Protein AF-A0A6I9MVJ3-F1 (afdb_monomer)

Radius of gyration: 31.52 Å; Cα contacts (8 Å, |Δi|>4): 97; chains: 1; bounding box: 85×42×104 Å

Solvent-accessible surface area (backbon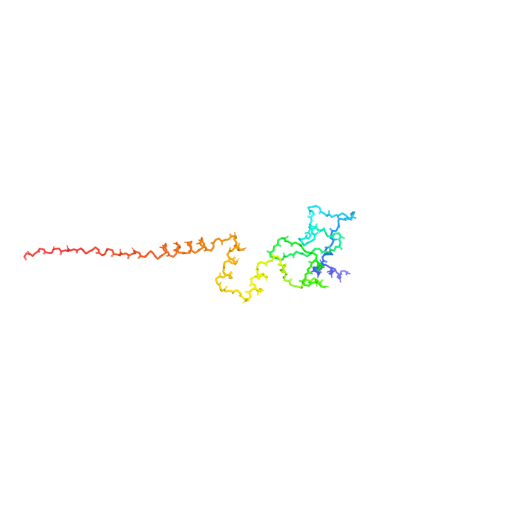e atoms only — not comparable to full-atom values): 9496 Å² total; per-residue (Å²): 135,88,89,85,78,87,82,88,81,84,75,89,67,82,71,75,66,73,68,61,73,48,44,100,84,73,41,78,52,83,82,76,60,46,19,71,79,76,68,44,50,50,87,85,46,48,59,47,67,29,75,83,49,96,54,27,32,37,44,78,70,39,90,78,54,52,92,63,81,73,92,63,92,45,77,56,82,95,35,68,68,59,57,61,70,72,46,78,88,52,54,71,66,57,50,50,52,51,49,57,68,72,49,69,88,57,59,64,66,59,53,51,51,51,51,51,50,52,49,42,68,76,54,51,95,74,80,74,77,79,79,79,80,79,82,79,83,82,84,88,131

Foldseek 3Di:
DDDDDDDPPDDPPVPPPPQQPDDPVNHADPPFAAAPQPRHGPSVAGWDQAPVDRHTHGQVSDVVRDPDDDPDHDHHCPDVVVVLVVPPVDDPVVSVVSCQVRVPVDRPVVVVVVVVVVCCVVVVVDPPPPPPPDDDDDDDD

Nearest PDB structures (foldseek):
  8c60-assembly1_C  TM=5.536E-01  e=1.698E-14  Homo sapiens
  8bpc-assembly1_C  TM=5.634E-01  e=4.113E-14  Homo sapiens
  6fhq-assembly1_A  TM=7.289E-01  e=1.271E-03  Homo sapiens
  6fi1-assembly2_B  TM=7.946E-01  e=3.296E-03  Homo sapiens
  2miq-assembly1_A  TM=5.011E-01  e=1.110E-03  Drosophila melanogaster

Organism: NCBI:txid8208

Structure (mmCIF, N/CA/C/O backbone):
data_AF-A0A6I9MVJ3-F1
#
_entry.id   AF-A0A6I9MVJ3-F1
#
loop_
_atom_site.group_PDB
_atom_site.id
_atom_site.type_symbol
_atom_site.label_atom_id
_atom_site.label_alt_id
_atom_site.label_comp_id
_atom_site.label_asym_id
_atom_site.label_entity_id
_atom_site.label_seq_id
_atom_site.pdbx_PDB_ins_code
_atom_site.Cartn_x
_atom_site.Cartn_y
_atom_site.Cartn_z
_atom_site.occupancy
_atom_site.B_iso_or_equiv
_atom_site.auth_seq_id
_atom_site.auth_comp_id
_atom_site.auth_asym_id
_atom_site.auth_atom_id
_atom_site.pdbx_PDB_model_num
ATOM 1 N N . SER A 1 1 ? 55.903 -24.554 12.774 1.00 42.25 1 SER A N 1
ATOM 2 C CA . SER A 1 1 ? 55.345 -23.182 12.806 1.00 42.25 1 SER A CA 1
ATOM 3 C C . SER A 1 1 ? 54.237 -23.073 11.761 1.00 42.25 1 SER A C 1
ATOM 5 O O . SER A 1 1 ? 54.552 -22.903 10.603 1.00 42.25 1 SER A O 1
ATOM 7 N N . SER A 1 2 ? 52.958 -23.409 11.965 1.00 47.19 2 SER A N 1
ATOM 8 C CA . SER A 1 2 ? 51.954 -22.989 12.958 1.00 47.19 2 SER A CA 1
ATOM 9 C C . SER A 1 2 ? 51.803 -21.466 13.084 1.00 47.19 2 SER A C 1
ATOM 11 O O . SER A 1 2 ? 52.752 -20.804 13.488 1.00 47.19 2 SER A O 1
ATOM 13 N N . LYS A 1 3 ? 50.574 -20.981 12.817 1.00 49.97 3 LYS A N 1
ATOM 14 C CA . LYS A 1 3 ? 50.013 -19.617 12.987 1.00 49.97 3 LYS A CA 1
ATOM 15 C C . LYS A 1 3 ? 49.992 -18.679 11.764 1.00 49.97 3 LYS A C 1
ATOM 17 O O . LYS A 1 3 ? 50.723 -17.703 11.709 1.00 49.97 3 LYS A O 1
ATOM 22 N N . ARG A 1 4 ? 48.995 -18.879 10.893 1.00 50.72 4 ARG A N 1
ATOM 23 C CA . ARG A 1 4 ? 47.992 -17.848 10.522 1.00 50.72 4 ARG A CA 1
ATOM 24 C C . ARG A 1 4 ? 46.737 -18.541 9.976 1.00 50.72 4 ARG A C 1
ATOM 26 O O . ARG A 1 4 ? 46.416 -18.549 8.799 1.00 50.72 4 ARG A O 1
ATOM 33 N N . ARG A 1 5 ? 46.078 -19.221 10.915 1.00 45.16 5 ARG A N 1
ATOM 34 C CA . ARG A 1 5 ? 44.717 -19.747 10.822 1.00 45.16 5 ARG A CA 1
ATOM 35 C C . ARG A 1 5 ? 43.744 -18.586 10.558 1.00 45.16 5 ARG A C 1
ATOM 37 O O . ARG A 1 5 ? 43.798 -17.602 11.286 1.00 45.16 5 ARG A O 1
ATOM 44 N N . ARG A 1 6 ? 42.794 -18.816 9.643 1.00 49.91 6 ARG A N 1
ATOM 45 C CA . ARG A 1 6 ? 41.349 -18.622 9.874 1.00 49.91 6 ARG A CA 1
ATOM 46 C C . ARG A 1 6 ? 40.906 -17.208 10.278 1.00 49.91 6 ARG A C 1
ATOM 48 O O . ARG A 1 6 ? 40.826 -16.953 11.475 1.00 49.91 6 ARG A O 1
ATOM 55 N N . LYS A 1 7 ? 40.495 -16.364 9.317 1.00 38.41 7 LYS A N 1
ATOM 56 C CA . LYS A 1 7 ? 39.412 -15.382 9.545 1.00 38.41 7 LYS A CA 1
ATOM 57 C C . LYS A 1 7 ? 38.916 -14.677 8.266 1.00 38.41 7 LYS A C 1
ATOM 59 O O . LYS A 1 7 ? 39.232 -13.518 8.064 1.00 38.41 7 LYS A O 1
ATOM 64 N N . GLU A 1 8 ? 38.091 -15.331 7.454 1.00 39.97 8 GLU A N 1
ATOM 65 C CA . GLU A 1 8 ? 37.097 -14.611 6.622 1.00 39.97 8 GLU A CA 1
ATOM 66 C C . GLU A 1 8 ? 35.723 -15.314 6.627 1.00 39.97 8 GLU A C 1
ATOM 68 O O . GLU A 1 8 ? 34.909 -15.175 5.727 1.00 39.97 8 GLU A O 1
ATOM 73 N N . GLU A 1 9 ? 35.417 -16.020 7.720 1.00 44.62 9 GLU A N 1
ATOM 74 C CA . GLU A 1 9 ? 34.044 -16.140 8.213 1.00 44.62 9 GLU A CA 1
ATOM 75 C C . GLU A 1 9 ? 33.895 -15.052 9.281 1.00 44.62 9 GLU A C 1
ATOM 77 O O . GLU A 1 9 ? 34.562 -15.169 10.307 1.00 44.62 9 GLU A O 1
ATOM 82 N N . LEU A 1 10 ? 33.139 -13.977 9.012 1.00 47.09 10 LEU A N 1
ATOM 83 C CA . LEU A 1 10 ? 32.563 -12.990 9.961 1.00 47.09 10 LEU A CA 1
ATOM 84 C C . LEU A 1 10 ? 32.412 -11.607 9.298 1.00 47.09 10 LEU A C 1
ATOM 86 O O . LEU A 1 10 ? 33.002 -10.623 9.732 1.00 47.09 10 LEU A O 1
ATOM 90 N N . LEU A 1 11 ? 31.566 -11.501 8.277 1.00 49.56 11 LEU A N 1
ATOM 91 C CA . LEU A 1 11 ? 30.710 -10.322 8.166 1.00 49.56 11 LEU A CA 1
ATOM 92 C C . LEU A 1 11 ? 29.465 -10.717 7.382 1.00 49.56 11 LEU A C 1
ATOM 94 O O . LEU A 1 11 ? 29.426 -10.638 6.156 1.00 49.56 11 LEU A O 1
ATOM 98 N N . GLY A 1 12 ? 28.451 -11.175 8.117 1.00 48.69 12 GLY A N 1
ATOM 99 C CA . GLY A 1 12 ? 27.085 -11.259 7.624 1.00 48.69 12 GLY A CA 1
ATOM 100 C C . GLY A 1 12 ? 26.612 -9.862 7.247 1.00 48.69 12 GLY A C 1
ATOM 101 O O . GLY A 1 12 ? 25.937 -9.189 8.018 1.00 48.69 12 GLY A O 1
ATOM 102 N N . LYS A 1 13 ? 26.992 -9.404 6.055 1.00 42.00 13 LYS A N 1
ATOM 103 C CA . LYS A 1 13 ? 26.247 -8.368 5.359 1.00 42.00 13 LYS A CA 1
ATOM 104 C C . LYS A 1 13 ? 24.887 -9.004 5.079 1.00 42.00 13 LYS A C 1
ATOM 106 O O . LYS A 1 13 ? 24.874 -10.105 4.522 1.00 42.00 13 LYS A O 1
ATOM 111 N N . PRO A 1 14 ? 23.753 -8.392 5.459 1.00 39.28 14 PRO A N 1
ATOM 112 C CA . PRO A 1 14 ? 22.473 -8.858 4.969 1.00 39.28 14 PRO A CA 1
ATOM 113 C C . PRO A 1 14 ? 22.517 -8.595 3.468 1.00 39.28 14 PRO A C 1
ATOM 115 O O . PRO A 1 14 ? 22.293 -7.476 3.011 1.00 39.28 14 PRO A O 1
ATOM 118 N N . PHE A 1 15 ? 22.924 -9.607 2.705 1.00 46.31 15 PHE A N 1
ATOM 119 C CA . PHE A 1 15 ? 22.792 -9.603 1.266 1.00 46.31 15 PHE A CA 1
ATOM 120 C C . PHE A 1 15 ? 21.292 -9.447 1.060 1.00 46.31 15 PHE A C 1
ATOM 122 O O . PHE A 1 15 ? 20.523 -10.361 1.370 1.00 46.31 15 PHE A O 1
ATOM 129 N N . ARG A 1 16 ? 20.861 -8.234 0.694 1.00 56.12 16 ARG A N 1
ATOM 130 C CA . ARG A 1 16 ? 19.505 -7.974 0.223 1.00 56.12 16 ARG A CA 1
ATOM 131 C C . ARG A 1 16 ? 19.348 -8.942 -0.940 1.00 56.12 16 ARG A C 1
ATOM 133 O O . ARG A 1 16 ? 19.900 -8.698 -2.010 1.00 56.12 16 ARG A O 1
ATOM 140 N N . ARG A 1 17 ? 18.735 -10.100 -0.674 1.00 45.00 17 ARG A N 1
ATOM 141 C CA . ARG A 1 17 ? 18.467 -11.114 -1.691 1.00 45.00 17 ARG A CA 1
ATOM 142 C C . ARG A 1 17 ? 17.828 -10.370 -2.863 1.00 45.00 17 ARG A C 1
ATOM 144 O O . ARG A 1 17 ? 16.939 -9.555 -2.590 1.00 45.00 17 ARG A O 1
ATOM 151 N N . PRO A 1 18 ? 18.298 -10.550 -4.109 1.00 53.59 18 PRO A N 1
ATOM 152 C CA . PRO A 1 18 ? 17.653 -9.930 -5.257 1.00 53.59 18 PRO A CA 1
ATOM 153 C C . PRO A 1 18 ? 16.161 -10.259 -5.172 1.00 53.59 18 PRO A C 1
ATOM 155 O O . PRO A 1 18 ? 15.799 -11.430 -5.118 1.00 53.59 18 PRO A O 1
ATOM 158 N N . GLN A 1 19 ? 15.300 -9.246 -5.041 1.00 51.19 19 GLN A N 1
ATOM 159 C CA . GLN A 1 19 ? 13.876 -9.410 -4.693 1.00 51.19 19 GLN A CA 1
ATOM 160 C C . GLN A 1 19 ? 13.017 -9.954 -5.855 1.00 51.19 19 GLN A C 1
ATOM 162 O O . GLN A 1 19 ? 11.811 -9.717 -5.932 1.00 51.19 19 GLN A O 1
ATOM 167 N N . HIS A 1 20 ? 13.629 -10.753 -6.724 1.00 61.91 20 HIS A N 1
ATOM 168 C CA . HIS A 1 20 ? 13.017 -11.492 -7.818 1.00 61.91 20 HIS A CA 1
ATOM 169 C C . HIS A 1 20 ? 13.475 -12.947 -7.738 1.00 61.91 20 HIS A C 1
ATOM 171 O O . HIS A 1 20 ? 14.201 -13.430 -8.602 1.00 61.91 20 HIS A O 1
ATOM 177 N N . GLU A 1 21 ? 13.090 -13.654 -6.676 1.00 60.75 21 GLU A N 1
ATOM 178 C CA . GLU A 1 21 ? 13.269 -15.108 -6.620 1.00 60.75 21 GLU A CA 1
ATOM 179 C C . GLU A 1 21 ? 12.236 -15.744 -7.566 1.00 60.75 21 GLU A C 1
ATOM 181 O O . GLU A 1 21 ? 11.149 -16.152 -7.161 1.00 60.75 21 GLU A O 1
ATOM 186 N N . LEU A 1 22 ? 12.540 -15.737 -8.866 1.00 69.56 22 LEU A N 1
ATOM 187 C CA . LEU A 1 22 ? 12.066 -16.799 -9.741 1.00 69.56 22 LEU A CA 1
ATOM 188 C C . LEU A 1 22 ? 12.846 -18.061 -9.356 1.00 69.56 22 LEU A C 1
ATOM 190 O O . LEU A 1 22 ? 14.033 -17.979 -9.031 1.00 69.56 22 LEU A O 1
ATOM 194 N N . ASP A 1 23 ? 12.191 -19.218 -9.382 1.00 70.06 23 ASP A N 1
ATOM 195 C CA . ASP A 1 23 ? 12.873 -20.499 -9.200 1.00 70.06 23 ASP A CA 1
ATOM 196 C C . ASP A 1 23 ? 14.004 -20.642 -10.239 1.00 70.06 23 ASP A C 1
ATOM 198 O O . ASP A 1 23 ? 13.957 -19.980 -11.280 1.00 70.06 23 ASP A O 1
ATOM 202 N N . PRO A 1 24 ? 14.990 -21.540 -10.047 1.00 72.19 24 PRO A N 1
ATOM 203 C CA . PRO A 1 24 ? 16.067 -21.769 -11.022 1.00 72.19 24 PRO A CA 1
ATOM 204 C C . PRO A 1 24 ? 15.583 -22.044 -12.459 1.00 72.19 24 PRO A C 1
ATOM 206 O O . PRO A 1 24 ? 16.323 -21.851 -13.417 1.00 72.19 24 PRO A O 1
ATOM 209 N N . ASN A 1 25 ? 14.320 -22.451 -12.606 1.00 77.75 25 ASN A N 1
ATOM 210 C CA . ASN A 1 25 ? 13.641 -22.702 -13.875 1.00 77.75 25 ASN A CA 1
ATOM 211 C C . ASN A 1 25 ? 12.934 -21.458 -14.465 1.00 77.75 25 ASN A C 1
ATOM 213 O O . ASN A 1 25 ? 12.179 -21.587 -15.426 1.00 77.75 25 ASN A O 1
ATOM 217 N N . GLY A 1 26 ? 13.092 -20.268 -13.876 1.00 76.75 26 GLY A N 1
ATOM 218 C CA . GLY A 1 26 ? 12.409 -19.035 -14.294 1.00 76.75 26 GLY A CA 1
ATOM 219 C C . GLY A 1 26 ? 10.910 -18.997 -13.963 1.00 76.75 26 GLY A C 1
ATOM 220 O O . GLY A 1 26 ? 10.167 -18.173 -14.502 1.00 76.75 26 GLY A O 1
ATOM 221 N N . LEU A 1 27 ? 10.440 -19.898 -13.098 1.00 79.00 27 LEU A N 1
ATOM 222 C CA . LEU A 1 27 ? 9.038 -19.986 -12.6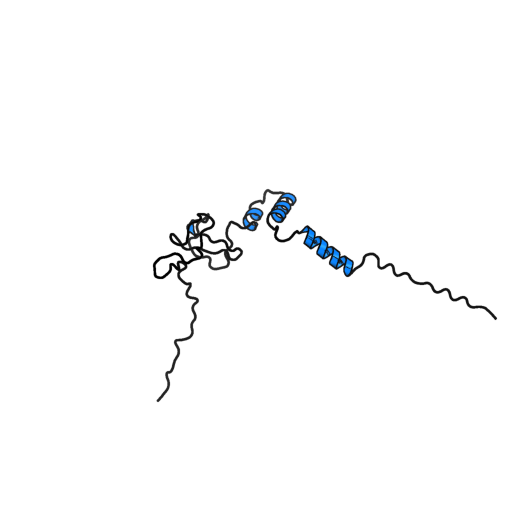91 1.00 79.00 27 LEU A CA 1
ATOM 223 C C . LEU A 1 27 ? 8.772 -19.143 -11.442 1.00 79.00 27 LEU A C 1
ATOM 225 O O . LEU A 1 27 ? 9.674 -18.856 -10.662 1.00 79.00 27 LEU A O 1
ATOM 229 N N . VAL A 1 28 ? 7.521 -18.708 -11.273 1.00 79.75 28 VAL A N 1
ATOM 230 C CA . VAL A 1 28 ? 7.116 -17.976 -10.066 1.00 79.75 28 VAL A CA 1
ATOM 231 C C . VAL A 1 28 ? 6.816 -19.003 -8.977 1.00 79.75 28 VAL A C 1
ATOM 233 O O . VAL A 1 28 ? 5.976 -19.873 -9.230 1.00 79.75 28 VAL A O 1
ATOM 236 N N . PRO A 1 29 ? 7.433 -18.892 -7.788 1.00 77.62 29 PRO A N 1
ATOM 237 C CA . PRO A 1 29 ? 7.231 -19.856 -6.719 1.00 77.62 29 PRO A CA 1
ATOM 238 C C . PRO A 1 29 ? 5.773 -19.870 -6.251 1.00 77.62 29 PRO A C 1
ATOM 240 O O . PRO A 1 29 ? 5.107 -18.831 -6.168 1.00 77.62 29 PRO A O 1
ATOM 243 N N . LEU A 1 30 ? 5.277 -21.069 -5.939 1.00 76.12 30 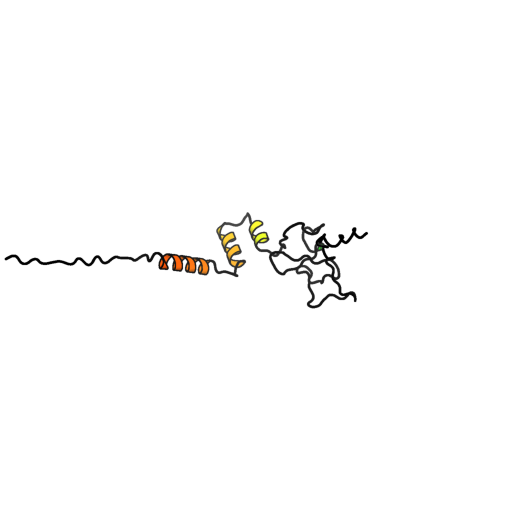LEU A N 1
ATOM 244 C CA . LEU A 1 30 ? 3.959 -21.279 -5.347 1.00 76.12 30 LEU A CA 1
ATOM 245 C C . LEU A 1 30 ? 4.057 -21.214 -3.810 1.00 76.12 30 LEU A C 1
ATOM 247 O O . LEU A 1 30 ? 4.983 -21.794 -3.246 1.00 76.12 30 LEU A O 1
ATOM 251 N N . PRO A 1 31 ? 3.105 -20.572 -3.106 1.00 82.62 31 PRO A N 1
ATOM 252 C CA . PRO A 1 31 ? 1.948 -19.844 -3.628 1.00 82.62 31 PRO A CA 1
ATOM 253 C C . PRO A 1 31 ? 2.337 -18.515 -4.297 1.00 82.62 31 PRO A C 1
ATOM 255 O O . PRO A 1 31 ? 3.160 -17.758 -3.779 1.00 82.62 31 PRO A O 1
ATOM 258 N N . VAL A 1 32 ? 1.705 -18.221 -5.441 1.00 85.88 32 VAL A N 1
ATOM 259 C CA . VAL A 1 32 ? 2.013 -17.031 -6.249 1.00 85.88 32 VAL A CA 1
ATOM 260 C C . VAL A 1 32 ? 1.726 -15.760 -5.455 1.00 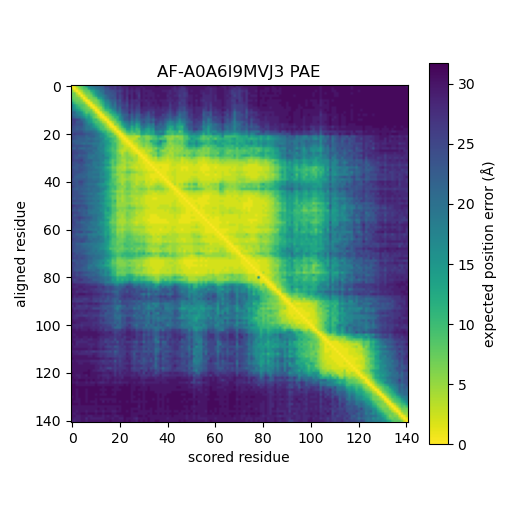85.88 32 VAL A C 1
ATOM 262 O O . VAL A 1 32 ? 0.595 -15.511 -5.041 1.00 85.88 32 VAL A O 1
ATOM 265 N N . LYS A 1 33 ? 2.745 -14.912 -5.305 1.00 87.81 33 LYS A N 1
ATOM 266 C CA . LYS A 1 33 ? 2.594 -13.549 -4.784 1.00 87.81 33 LYS A CA 1
ATOM 267 C C . LYS A 1 33 ? 2.249 -12.596 -5.924 1.00 87.81 33 LYS A C 1
ATOM 269 O O . LYS A 1 33 ? 2.901 -12.615 -6.971 1.00 87.81 33 LYS A O 1
ATOM 274 N N . VAL A 1 34 ? 1.241 -11.754 -5.711 1.00 91.44 34 VAL A N 1
ATOM 275 C CA . VAL A 1 34 ? 0.740 -10.799 -6.708 1.00 91.44 34 VAL A CA 1
ATOM 276 C C . VAL A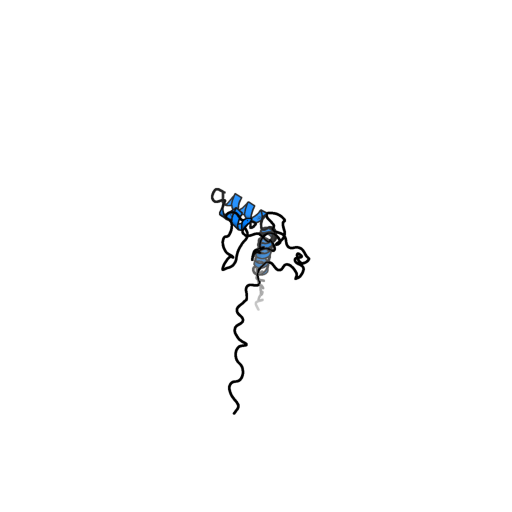 1 34 ? 0.704 -9.383 -6.152 1.00 91.44 34 VAL A C 1
ATOM 278 O O . VAL A 1 34 ? 0.514 -9.177 -4.956 1.00 91.44 34 VAL A O 1
ATOM 281 N N . CYS A 1 35 ? 0.883 -8.407 -7.037 1.00 93.06 35 CYS A N 1
ATOM 282 C CA . CYS A 1 35 ? 0.673 -7.000 -6.746 1.00 93.06 35 CYS A CA 1
ATOM 283 C C . CYS A 1 35 ? -0.811 -6.733 -6.476 1.00 93.06 35 CYS A C 1
ATOM 285 O O . CYS A 1 35 ? -1.663 -7.148 -7.256 1.00 93.06 35 CYS A O 1
ATOM 287 N N . PHE A 1 36 ? -1.116 -5.986 -5.421 1.00 94.12 36 PHE A N 1
ATOM 288 C CA . PHE A 1 36 ? -2.475 -5.570 -5.088 1.00 94.12 36 PHE A CA 1
ATOM 289 C C . PHE A 1 36 ? -3.064 -4.588 -6.113 1.00 94.12 36 PHE A C 1
ATOM 291 O O . PHE A 1 36 ? -4.253 -4.641 -6.387 1.00 94.12 36 PHE A O 1
ATOM 298 N N . SER A 1 37 ? -2.234 -3.721 -6.701 1.00 92.75 37 SER A N 1
ATOM 299 C CA . SER A 1 37 ? -2.679 -2.677 -7.637 1.00 92.75 37 SER A CA 1
ATOM 300 C C . SER A 1 37 ? -2.986 -3.218 -9.041 1.00 92.75 37 SER A C 1
ATOM 302 O O . SER A 1 37 ? -3.997 -2.859 -9.633 1.00 92.75 37 SER A O 1
ATOM 304 N N . CYS A 1 38 ? -2.145 -4.112 -9.580 1.00 92.88 38 CYS A N 1
ATOM 305 C CA . CYS A 1 38 ? -2.305 -4.615 -10.953 1.00 92.88 38 CYS A CA 1
ATOM 306 C C . CYS A 1 38 ? -2.596 -6.119 -11.066 1.00 92.88 38 CYS A C 1
ATOM 308 O O . CYS A 1 38 ? -2.657 -6.637 -12.180 1.00 92.88 38 CYS A O 1
ATOM 310 N N . ASN A 1 39 ? -2.706 -6.841 -9.945 1.00 92.25 39 ASN A N 1
ATOM 311 C CA . ASN A 1 39 ? -2.928 -8.294 -9.875 1.00 92.25 39 ASN A CA 1
ATOM 312 C C . ASN A 1 39 ? -1.891 -9.159 -10.623 1.00 92.25 39 ASN A C 1
ATOM 314 O O . ASN A 1 39 ? -2.104 -10.356 -10.818 1.00 92.25 39 ASN A O 1
ATOM 318 N N . ARG A 1 40 ? -0.743 -8.591 -11.016 1.00 89.38 40 ARG A N 1
ATOM 319 C CA . ARG A 1 40 ? 0.353 -9.313 -11.685 1.00 89.38 40 ARG A CA 1
ATOM 320 C C . ARG A 1 40 ? 1.409 -9.781 -10.688 1.00 89.38 40 ARG A C 1
ATOM 322 O O . ARG A 1 40 ? 1.614 -9.168 -9.644 1.00 89.38 40 ARG A O 1
ATOM 329 N N . SER A 1 41 ? 2.090 -10.876 -11.017 1.00 88.38 41 SER A N 1
ATOM 330 C CA . SER A 1 41 ? 3.171 -11.444 -10.203 1.00 88.38 41 SER A CA 1
ATOM 331 C C . SER A 1 41 ? 4.487 -10.659 -10.329 1.00 88.38 41 SER A C 1
ATOM 333 O O . SER A 1 41 ? 4.581 -9.662 -11.047 1.00 88.38 41 SER A O 1
ATOM 335 N N . CYS A 1 42 ? 5.538 -11.127 -9.654 1.00 82.94 42 CYS A N 1
ATOM 336 C CA . CYS A 1 42 ? 6.887 -10.550 -9.709 1.00 82.94 42 CYS A CA 1
ATOM 337 C C . CYS A 1 42 ? 7.629 -10.739 -11.051 1.00 82.94 42 CYS A C 1
ATOM 339 O O . CYS A 1 42 ? 8.781 -10.330 -11.162 1.00 82.94 42 CYS A O 1
ATOM 341 N N . ARG A 1 43 ? 7.000 -11.339 -12.078 1.00 79.88 43 ARG A N 1
ATOM 342 C CA . ARG A 1 43 ? 7.638 -11.570 -13.393 1.00 79.88 43 ARG A CA 1
ATOM 343 C C . ARG A 1 43 ? 8.077 -10.286 -14.094 1.00 79.88 43 ARG A C 1
ATOM 345 O O . ARG A 1 43 ? 9.058 -10.305 -14.821 1.00 79.88 43 ARG A O 1
ATOM 352 N N . ILE A 1 44 ? 7.315 -9.210 -13.917 1.00 77.31 44 ILE A N 1
ATOM 353 C CA . ILE A 1 44 ? 7.533 -7.931 -14.606 1.00 77.31 44 ILE A CA 1
ATOM 354 C C . ILE A 1 44 ? 8.435 -6.988 -13.801 1.00 77.31 44 ILE A C 1
ATOM 356 O O . ILE A 1 44 ? 9.216 -6.248 -14.384 1.00 77.31 44 ILE A O 1
ATOM 360 N N . ALA A 1 45 ? 8.324 -7.007 -12.472 1.00 83.44 45 ALA A N 1
ATOM 361 C CA . ALA A 1 45 ? 8.982 -6.064 -11.573 1.00 83.44 45 ALA A CA 1
ATOM 362 C C . ALA A 1 45 ? 8.996 -6.629 -10.139 1.00 83.44 45 ALA A C 1
ATOM 364 O O . ALA A 1 45 ? 8.179 -7.507 -9.826 1.00 83.44 45 ALA A O 1
ATOM 365 N N . PRO A 1 46 ? 9.890 -6.148 -9.251 1.00 85.38 46 PRO A N 1
ATOM 366 C CA . PRO A 1 46 ? 9.968 -6.665 -7.891 1.00 85.38 46 PRO A CA 1
ATOM 367 C C . PRO A 1 46 ? 8.733 -6.244 -7.107 1.00 85.38 46 PRO A C 1
ATOM 369 O O . PRO A 1 46 ? 8.214 -5.137 -7.273 1.00 85.38 46 PRO A O 1
ATOM 372 N N . LEU A 1 47 ? 8.278 -7.132 -6.228 1.00 89.25 47 LEU A N 1
ATOM 373 C CA . LEU A 1 47 ? 7.210 -6.828 -5.289 1.00 89.25 47 LEU A CA 1
ATOM 374 C C . LEU A 1 47 ? 7.815 -6.337 -3.973 1.00 89.25 47 LEU A C 1
ATOM 376 O O . LEU A 1 47 ? 8.634 -7.026 -3.366 1.00 89.25 47 LEU A O 1
ATOM 380 N N . ILE A 1 48 ? 7.361 -5.181 -3.506 1.00 91.12 48 ILE A N 1
ATOM 381 C CA . ILE A 1 48 ? 7.609 -4.686 -2.156 1.00 91.12 48 ILE A CA 1
ATOM 382 C C . ILE A 1 48 ? 6.423 -5.048 -1.263 1.00 91.12 48 ILE A C 1
ATOM 384 O O . ILE A 1 48 ? 5.266 -4.909 -1.660 1.00 91.12 48 ILE A O 1
ATOM 388 N N . GLN A 1 49 ? 6.702 -5.549 -0.064 1.00 91.56 49 GLN A N 1
ATOM 389 C CA . GLN A 1 49 ? 5.681 -5.887 0.926 1.00 91.56 49 GLN A CA 1
ATOM 390 C C . GLN A 1 49 ? 5.509 -4.719 1.902 1.00 91.56 49 GLN A C 1
ATOM 392 O O . GLN A 1 49 ? 6.497 -4.115 2.314 1.00 91.56 49 GLN A O 1
ATOM 397 N N . CYS A 1 50 ? 4.268 -4.417 2.282 1.00 92.44 50 CYS A N 1
ATOM 398 C CA . CYS A 1 50 ? 3.989 -3.473 3.362 1.00 92.44 50 CYS A CA 1
ATOM 399 C C . CYS A 1 50 ? 4.456 -4.041 4.713 1.00 92.44 50 CYS A C 1
ATOM 401 O O . CYS A 1 50 ? 4.228 -5.212 5.015 1.00 92.44 50 CYS A O 1
ATOM 403 N N . ASP A 1 51 ? 5.049 -3.211 5.570 1.00 91.62 51 ASP A N 1
ATOM 404 C CA . ASP A 1 51 ? 5.449 -3.637 6.920 1.00 91.62 51 ASP A CA 1
ATOM 405 C C . ASP A 1 51 ? 4.263 -3.771 7.892 1.00 91.62 51 ASP A C 1
ATOM 407 O O . ASP A 1 51 ? 4.401 -4.325 8.983 1.00 91.62 51 ASP A O 1
ATOM 411 N N . TYR A 1 52 ? 3.092 -3.260 7.506 1.00 88.00 52 TYR A N 1
ATOM 412 C CA . TYR A 1 52 ? 1.904 -3.145 8.358 1.00 88.00 52 TYR A CA 1
ATOM 413 C C . TYR A 1 52 ? 0.726 -4.004 7.880 1.00 88.00 52 TYR A C 1
ATOM 415 O O . TYR A 1 52 ? -0.262 -4.156 8.600 1.00 88.00 52 TYR A O 1
ATOM 423 N N . CYS A 1 53 ? 0.810 -4.588 6.683 1.00 89.50 53 CYS A N 1
ATOM 424 C CA . CYS A 1 53 ? -0.207 -5.484 6.141 1.00 89.50 53 CYS A CA 1
ATOM 425 C C . CYS A 1 53 ? 0.420 -6.500 5.165 1.00 89.50 53 CYS A C 1
ATOM 427 O O . CYS A 1 53 ? 1.528 -6.288 4.681 1.00 89.50 53 CYS A O 1
ATOM 429 N N . PRO A 1 54 ? -0.254 -7.618 4.844 1.00 89.38 54 PRO A N 1
ATOM 430 C CA . PRO A 1 54 ? 0.308 -8.650 3.966 1.00 89.38 54 PRO A CA 1
ATOM 431 C C . PRO A 1 54 ? 0.287 -8.279 2.470 1.00 89.38 54 PRO A C 1
ATOM 433 O O . PRO A 1 54 ? 0.589 -9.124 1.629 1.00 89.38 54 PRO A O 1
ATOM 436 N N . LEU A 1 55 ? -0.105 -7.050 2.116 1.00 92.19 55 LEU A N 1
ATOM 437 C CA . LEU A 1 55 ? -0.225 -6.621 0.726 1.00 92.19 55 LEU A CA 1
ATOM 438 C C . LEU A 1 55 ? 1.145 -6.365 0.091 1.00 92.19 55 LEU A C 1
ATOM 440 O O . LEU A 1 55 ? 2.084 -5.891 0.738 1.00 92.19 55 LEU A O 1
ATOM 444 N N . LEU A 1 56 ? 1.224 -6.652 -1.207 1.00 92.62 56 LEU A N 1
ATOM 445 C CA . LEU A 1 56 ? 2.415 -6.481 -2.030 1.00 92.62 56 LEU A CA 1
ATOM 446 C C . LEU A 1 56 ? 2.138 -5.499 -3.167 1.00 92.62 56 LEU A C 1
ATOM 448 O O . LEU A 1 56 ? 1.053 -5.502 -3.744 1.00 92.62 56 LEU A O 1
ATOM 452 N N . PHE A 1 57 ? 3.124 -4.686 -3.527 1.00 93.88 57 PHE A N 1
ATOM 453 C CA . PHE A 1 57 ? 3.020 -3.686 -4.588 1.00 93.88 57 PHE A CA 1
ATOM 454 C C . PHE A 1 57 ? 4.247 -3.740 -5.494 1.00 93.88 57 PHE A C 1
ATOM 456 O O . PHE A 1 57 ? 5.337 -4.052 -5.030 1.00 93.88 57 PHE A O 1
ATOM 463 N N . HIS A 1 58 ? 4.098 -3.426 -6.780 1.00 93.19 58 HIS A N 1
ATOM 464 C CA . HIS A 1 58 ? 5.259 -3.050 -7.590 1.00 93.19 58 HIS A CA 1
ATOM 465 C C . HIS A 1 58 ? 5.626 -1.602 -7.281 1.00 93.19 58 HIS A C 1
ATOM 467 O O . HIS A 1 58 ? 4.734 -0.796 -7.020 1.00 93.19 58 HIS A O 1
ATOM 473 N N . MET A 1 59 ? 6.912 -1.265 -7.360 1.00 91.69 59 MET A N 1
ATOM 474 C CA . MET A 1 59 ? 7.385 0.114 -7.173 1.00 91.69 59 MET A CA 1
ATOM 475 C C . MET A 1 59 ? 6.767 1.079 -8.197 1.00 91.69 59 MET A C 1
ATOM 477 O O . MET A 1 59 ? 6.405 2.195 -7.833 1.00 91.69 59 MET A O 1
ATOM 481 N N . ASP A 1 60 ? 6.558 0.605 -9.428 1.00 92.00 60 ASP A N 1
ATOM 482 C CA . ASP A 1 60 ? 5.958 1.370 -10.531 1.00 92.00 60 ASP A CA 1
ATOM 483 C C . ASP A 1 60 ? 4.425 1.436 -10.481 1.00 92.00 60 ASP A C 1
ATOM 485 O O . ASP A 1 60 ? 3.812 2.230 -11.184 1.00 92.00 60 ASP A O 1
ATOM 489 N N . CYS A 1 61 ? 3.775 0.588 -9.677 1.00 91.75 61 CYS A N 1
ATOM 490 C CA . CYS A 1 61 ? 2.316 0.605 -9.513 1.00 91.75 61 CYS A CA 1
ATOM 491 C C . CYS A 1 61 ? 1.849 1.547 -8.392 1.00 91.75 61 CYS A C 1
ATOM 493 O O . CYS A 1 61 ? 0.667 1.530 -8.038 1.00 91.75 61 CYS A O 1
ATOM 495 N N . LEU A 1 62 ? 2.773 2.303 -7.800 1.00 91.38 62 LEU A N 1
ATOM 496 C CA . LEU A 1 62 ? 2.501 3.320 -6.794 1.00 91.38 62 LEU A CA 1
ATOM 497 C C . LEU A 1 62 ? 2.384 4.694 -7.452 1.00 91.38 62 LEU A C 1
ATOM 499 O O . LEU A 1 62 ? 2.971 4.935 -8.504 1.00 91.38 62 LEU A O 1
ATOM 503 N N . ASP A 1 63 ? 1.657 5.593 -6.796 1.00 86.44 63 ASP A N 1
ATOM 504 C CA . ASP A 1 63 ? 1.519 6.987 -7.208 1.00 86.44 63 ASP A CA 1
ATOM 505 C C . ASP A 1 63 ? 1.932 7.915 -6.047 1.00 86.44 63 ASP A C 1
ATOM 507 O O . ASP A 1 63 ? 1.233 7.952 -5.027 1.00 86.44 63 ASP A O 1
ATOM 511 N N . PRO A 1 64 ? 3.077 8.622 -6.134 1.00 87.94 64 PRO A N 1
ATOM 512 C CA . PRO A 1 64 ? 4.089 8.544 -7.194 1.00 87.94 64 PRO A CA 1
ATOM 513 C C . PRO A 1 64 ? 4.889 7.220 -7.158 1.00 87.94 64 PRO A C 1
ATOM 515 O O . PRO A 1 64 ? 5.006 6.600 -6.093 1.00 87.94 64 PRO A O 1
ATOM 518 N N . PRO A 1 65 ? 5.484 6.788 -8.288 1.00 90.25 65 PRO A N 1
ATOM 519 C CA . PRO A 1 65 ? 6.279 5.565 -8.338 1.00 90.25 65 PRO A CA 1
ATOM 520 C C . PRO A 1 65 ? 7.553 5.700 -7.497 1.00 90.25 65 PRO A C 1
ATOM 522 O O . PRO A 1 65 ? 8.192 6.756 -7.451 1.00 90.25 65 PRO A O 1
ATOM 525 N N . LEU A 1 66 ? 7.945 4.616 -6.829 1.00 89.12 66 LEU A N 1
ATOM 526 C CA . LEU A 1 66 ? 9.174 4.597 -6.036 1.00 89.12 66 LEU A CA 1
ATOM 527 C C . LEU A 1 66 ? 10.386 4.372 -6.940 1.00 89.12 66 LEU A C 1
ATOM 529 O O . LEU A 1 66 ? 10.447 3.395 -7.674 1.00 89.12 66 LEU A O 1
ATOM 533 N N . THR A 1 67 ? 11.393 5.234 -6.829 1.00 86.75 67 THR A N 1
ATOM 534 C CA . THR A 1 67 ? 12.652 5.114 -7.589 1.00 86.75 67 THR A CA 1
ATOM 535 C C . THR A 1 67 ? 13.704 4.258 -6.884 1.00 86.75 67 THR A C 1
ATOM 537 O O . THR A 1 67 ? 14.650 3.790 -7.512 1.00 86.75 67 THR A O 1
ATOM 540 N N . ALA A 1 68 ? 13.549 4.034 -5.578 1.00 86.62 68 ALA A N 1
ATOM 541 C CA . ALA A 1 68 ? 14.443 3.216 -4.769 1.00 86.62 68 ALA A CA 1
ATOM 542 C C . ALA A 1 68 ? 13.654 2.430 -3.719 1.00 86.62 68 ALA A C 1
ATOM 544 O O . ALA A 1 68 ? 12.574 2.845 -3.289 1.00 86.62 68 ALA A O 1
ATOM 545 N N . LEU A 1 69 ? 14.210 1.295 -3.288 1.00 85.38 69 LEU A N 1
ATOM 546 C CA . LEU A 1 69 ? 13.642 0.540 -2.176 1.00 85.38 69 LEU A CA 1
ATOM 547 C C . LEU A 1 69 ? 13.625 1.407 -0.906 1.00 85.38 69 LEU A C 1
ATOM 549 O O . LEU A 1 69 ? 14.617 2.088 -0.621 1.00 85.38 69 LEU A O 1
ATOM 553 N N . PRO A 1 70 ? 12.540 1.365 -0.115 1.00 86.06 70 PRO A N 1
ATOM 554 C CA . PRO A 1 70 ? 12.448 2.139 1.112 1.00 86.06 70 PRO A CA 1
ATOM 555 C C . PRO A 1 70 ? 13.570 1.740 2.082 1.00 86.06 70 PRO A C 1
ATOM 557 O O . PRO A 1 70 ? 13.804 0.562 2.359 1.00 86.06 70 PRO A O 1
ATOM 560 N N . ALA A 1 71 ? 14.296 2.739 2.591 1.00 84.62 71 ALA A N 1
ATOM 561 C CA . ALA A 1 71 ? 15.416 2.518 3.507 1.00 84.62 71 ALA A CA 1
ATOM 562 C C . ALA A 1 71 ? 14.958 2.072 4.910 1.00 84.62 71 ALA A C 1
ATOM 564 O O . ALA A 1 71 ? 15.709 1.399 5.616 1.00 84.62 71 ALA A O 1
ATOM 565 N N . GLY A 1 72 ? 13.731 2.433 5.297 1.00 88.06 72 GLY A N 1
ATOM 566 C CA . GLY A 1 72 ? 13.101 2.090 6.572 1.00 88.06 72 GLY A CA 1
ATOM 567 C C . GLY A 1 72 ? 11.772 1.362 6.387 1.00 88.06 72 GLY A C 1
ATOM 568 O O . GLY A 1 72 ? 11.523 0.776 5.336 1.00 88.06 72 GLY A O 1
ATOM 569 N N . LYS A 1 73 ? 10.917 1.417 7.417 1.00 89.75 73 LYS A N 1
ATOM 570 C CA . LYS A 1 73 ? 9.574 0.834 7.344 1.00 89.75 73 LYS A CA 1
ATOM 571 C C . LYS A 1 73 ? 8.731 1.558 6.299 1.00 89.75 73 LYS A C 1
ATOM 573 O O . LYS A 1 73 ? 8.694 2.788 6.282 1.00 89.75 73 LYS A O 1
ATOM 578 N N . TRP A 1 74 ? 8.036 0.796 5.470 1.00 91.12 74 TRP A N 1
ATOM 579 C CA . TRP A 1 74 ? 7.171 1.286 4.414 1.00 91.12 74 TRP A CA 1
ATOM 580 C C . TRP A 1 74 ? 5.723 0.857 4.643 1.00 91.12 74 TRP A C 1
ATOM 582 O O . TRP A 1 74 ? 5.419 -0.302 4.935 1.00 91.12 74 TRP A O 1
ATOM 592 N N . MET A 1 75 ? 4.823 1.827 4.498 1.00 91.69 75 MET A N 1
ATOM 593 C CA . MET A 1 75 ? 3.380 1.647 4.585 1.00 91.69 75 MET A CA 1
ATOM 594 C C . MET A 1 75 ? 2.779 1.855 3.197 1.00 91.69 75 MET A C 1
ATOM 596 O O . MET A 1 75 ? 3.058 2.859 2.543 1.00 91.69 75 MET A O 1
ATOM 600 N N . CYS A 1 76 ? 1.987 0.891 2.729 1.00 91.94 76 CYS A N 1
ATOM 601 C CA . CYS A 1 76 ? 1.353 0.981 1.418 1.00 91.94 76 CYS A CA 1
ATOM 602 C C . CYS A 1 76 ? 0.172 1.970 1.421 1.00 91.94 76 CYS A C 1
ATOM 604 O O . CYS A 1 76 ? -0.466 2.140 2.461 1.00 91.94 76 CYS A O 1
ATOM 606 N N . PRO A 1 77 ? -0.217 2.535 0.263 1.00 90.00 77 PRO A N 1
ATOM 607 C CA . PRO A 1 77 ? -1.318 3.501 0.179 1.00 90.00 77 PRO A CA 1
ATOM 608 C C . PRO A 1 77 ? -2.695 2.924 0.552 1.00 90.00 77 PRO A C 1
ATOM 610 O O . PRO A 1 77 ? -3.603 3.682 0.873 1.00 90.00 77 PRO A O 1
ATOM 613 N N . ASN A 1 78 ? -2.859 1.594 0.580 1.00 89.25 78 ASN A N 1
ATOM 614 C CA . ASN A 1 78 ? -4.094 0.914 1.003 1.00 89.25 78 ASN A CA 1
ATOM 615 C C . ASN A 1 78 ? -4.263 0.863 2.540 1.00 89.25 78 ASN A C 1
ATOM 617 O O . ASN A 1 78 ? -4.746 -0.120 3.100 1.00 89.25 78 ASN A O 1
ATOM 621 N N . HIS A 1 79 ? -3.812 1.901 3.236 1.00 87.31 79 HIS A N 1
ATOM 622 C CA . HIS A 1 79 ? -3.965 2.061 4.675 1.00 87.31 79 HIS A CA 1
ATOM 623 C C . HIS A 1 79 ? -4.917 3.217 4.957 1.00 87.31 79 HIS A C 1
ATOM 625 O O . HIS A 1 79 ? -4.884 4.263 4.308 1.00 87.31 79 HIS A O 1
ATOM 631 N N . VAL A 1 80 ? -5.784 3.026 5.942 1.00 79.88 80 VAL A N 1
ATOM 632 C CA . VAL A 1 80 ?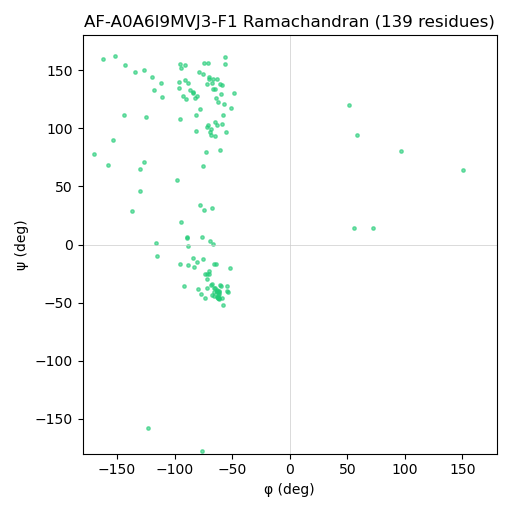 -6.853 3.977 6.280 1.00 79.88 80 VAL A CA 1
ATOM 633 C C . VAL A 1 80 ? -6.279 5.244 6.903 1.00 79.88 80 VAL A C 1
ATOM 635 O O . VAL A 1 80 ? -6.856 6.321 6.795 1.00 79.88 80 VAL A O 1
ATOM 638 N N . GLU A 1 81 ? -5.077 5.130 7.461 1.00 80.44 81 GLU A N 1
ATOM 639 C CA . GLU A 1 81 ? -4.223 6.222 7.894 1.00 80.44 81 GLU A CA 1
ATOM 640 C C . GLU A 1 81 ? -3.963 7.223 6.754 1.00 80.44 81 GLU A C 1
ATOM 642 O O . GLU A 1 81 ? -4.034 8.433 6.975 1.00 80.44 81 GLU A O 1
ATOM 647 N N . HIS A 1 82 ? -3.753 6.752 5.518 1.00 76.62 82 HIS A N 1
ATOM 648 C CA . HIS A 1 82 ? -3.577 7.633 4.358 1.00 76.62 82 HIS A CA 1
ATOM 649 C C . HIS A 1 82 ? -4.883 8.317 3.929 1.00 76.62 82 HIS A C 1
ATOM 651 O O . HIS A 1 82 ? -4.848 9.451 3.452 1.00 76.62 82 HIS A O 1
ATOM 657 N N . LEU A 1 83 ? -6.040 7.685 4.155 1.00 70.12 83 LEU A N 1
ATOM 658 C CA . LEU A 1 83 ? -7.352 8.285 3.882 1.00 70.12 83 LEU A CA 1
ATOM 659 C C . LEU A 1 83 ? -7.707 9.360 4.922 1.00 70.12 83 LEU A C 1
ATOM 661 O O . LEU A 1 83 ? -8.115 10.466 4.566 1.00 70.12 83 LEU A O 1
ATOM 665 N N . ALA A 1 84 ? -7.501 9.060 6.206 1.00 63.94 84 ALA A N 1
ATOM 666 C CA . ALA A 1 84 ? -7.855 9.942 7.314 1.00 63.94 84 ALA A CA 1
ATOM 667 C C . ALA A 1 84 ? -6.989 11.214 7.369 1.00 63.94 84 ALA A C 1
ATOM 669 O O . ALA A 1 84 ? -7.488 12.288 7.708 1.00 63.94 84 ALA A O 1
ATOM 670 N N . LEU A 1 85 ? -5.702 11.124 7.007 1.00 60.22 85 LEU A N 1
ATOM 671 C CA . LEU A 1 85 ? -4.791 12.277 6.992 1.00 60.22 85 LEU A CA 1
ATOM 672 C C . LEU A 1 85 ? -5.048 13.243 5.824 1.00 60.22 85 LEU A C 1
ATOM 674 O O . LEU A 1 85 ? -4.741 14.434 5.941 1.00 60.22 85 LEU A O 1
ATOM 678 N N . ASN A 1 86 ? -5.627 12.757 4.721 1.00 57.06 86 ASN A N 1
ATOM 679 C CA . ASN A 1 86 ? -5.926 13.577 3.544 1.00 57.06 86 ASN A CA 1
ATOM 680 C C . ASN A 1 86 ? -7.265 14.335 3.661 1.00 57.06 86 ASN A C 1
ATOM 682 O O . ASN A 1 86 ? -7.545 15.260 2.905 1.00 57.06 86 ASN A O 1
ATOM 686 N N . GLN A 1 87 ? -8.095 14.002 4.651 1.00 61.31 87 GLN A N 1
ATOM 687 C CA . GLN A 1 87 ? -9.420 14.590 4.849 1.00 61.31 87 GLN A CA 1
ATOM 688 C C . GLN A 1 87 ? -9.417 15.708 5.902 1.00 61.31 87 GLN A C 1
ATOM 690 O O . GLN A 1 87 ? -10.181 15.702 6.869 1.00 61.31 87 GLN A O 1
ATOM 695 N N . ARG A 1 88 ? -8.564 16.721 5.704 1.00 59.94 88 ARG A N 1
ATOM 696 C CA . ARG A 1 88 ? -8.482 17.900 6.595 1.00 59.94 88 ARG A CA 1
ATOM 697 C C . ARG A 1 88 ? -9.742 18.774 6.576 1.00 59.94 88 ARG A C 1
ATOM 699 O O . ARG A 1 88 ? -9.951 19.549 7.501 1.00 59.94 88 ARG A O 1
ATOM 706 N N . ASN A 1 89 ? -10.587 18.604 5.560 1.00 66.69 89 ASN A N 1
ATOM 707 C CA . ASN A 1 89 ? -11.836 19.348 5.389 1.00 66.69 89 ASN A CA 1
ATOM 708 C C . ASN A 1 89 ? -13.035 18.696 6.098 1.00 66.69 89 ASN A C 1
ATOM 710 O O . ASN A 1 89 ? -14.140 19.227 6.040 1.00 66.69 89 ASN A O 1
ATOM 714 N N . LEU A 1 90 ? -12.847 17.543 6.749 1.00 69.06 90 LEU A N 1
ATOM 715 C CA . LEU A 1 90 ? -13.923 16.862 7.459 1.00 69.06 90 LEU A CA 1
ATOM 716 C C . LEU A 1 90 ? -14.004 17.289 8.924 1.00 69.06 90 LEU A C 1
ATOM 718 O O . LEU A 1 90 ? -12.994 17.431 9.628 1.00 69.06 90 LEU A O 1
ATOM 722 N N . SER A 1 91 ? -15.244 17.420 9.399 1.00 78.31 91 SER A N 1
ATOM 723 C CA . SER A 1 91 ? -15.534 17.649 10.813 1.00 78.31 91 SER A CA 1
ATOM 724 C C . SER A 1 91 ? -14.915 16.546 11.682 1.00 78.31 91 SER A C 1
ATOM 726 O O . SER A 1 91 ? -14.688 15.420 11.227 1.00 78.31 91 SER A O 1
ATOM 728 N N . LEU A 1 92 ? -14.648 16.859 12.954 1.00 73.56 92 LEU A N 1
ATOM 729 C CA . LEU A 1 92 ? -14.147 15.874 13.921 1.00 73.56 92 LEU A CA 1
ATOM 730 C C . LEU A 1 92 ? -15.053 14.632 13.982 1.00 73.56 92 LEU A C 1
ATOM 732 O O . LEU A 1 92 ? -14.544 13.517 13.973 1.00 73.56 92 LEU A O 1
ATOM 736 N N . SER A 1 93 ? -16.378 14.817 13.953 1.00 79.19 93 SER A N 1
ATOM 737 C CA . SER A 1 93 ? -17.353 13.719 13.966 1.00 79.19 93 SER A CA 1
ATOM 738 C C . SER A 1 93 ? -17.238 12.818 12.738 1.00 79.19 93 SER A C 1
ATOM 740 O O . SER A 1 93 ? -17.205 11.599 12.884 1.00 79.19 93 SER A O 1
ATOM 742 N N . SER A 1 94 ? -17.112 13.396 11.541 1.00 76.94 94 SER A N 1
ATOM 743 C CA . SER A 1 94 ? -16.935 12.629 10.302 1.00 76.94 94 SER A CA 1
ATOM 744 C C . SER A 1 94 ? -15.612 11.857 10.292 1.00 76.94 94 SER A C 1
ATOM 746 O O . SER A 1 94 ? -15.574 10.710 9.858 1.00 76.94 94 SER A O 1
ATOM 748 N N . ARG A 1 95 ? -14.533 12.440 10.835 1.00 73.50 95 ARG A N 1
ATOM 749 C CA . ARG A 1 95 ? -13.244 11.743 10.981 1.00 73.50 95 ARG A CA 1
ATOM 750 C C . ARG A 1 95 ? -13.317 10.576 11.966 1.00 73.50 95 ARG A C 1
ATOM 752 O O . ARG A 1 95 ? -12.769 9.519 11.671 1.00 73.50 95 ARG A O 1
ATOM 759 N N . CYS A 1 96 ? -14.011 10.737 13.095 1.00 71.25 96 CYS A N 1
ATOM 760 C CA . CYS A 1 96 ? -14.239 9.646 14.046 1.00 71.25 96 CYS A CA 1
ATOM 761 C C . CYS A 1 96 ? -15.055 8.504 13.423 1.00 71.25 96 CYS A C 1
ATOM 763 O O . CYS A 1 96 ? -14.653 7.355 13.538 1.00 71.25 96 CYS A O 1
ATOM 765 N N . GLN A 1 97 ? -16.133 8.813 12.694 1.00 74.38 97 GLN A N 1
ATOM 766 C CA . GLN A 1 97 ? -16.962 7.798 12.026 1.00 74.38 97 GLN A CA 1
ATOM 767 C C . GLN A 1 97 ? -16.183 6.987 10.984 1.00 74.38 97 GLN A C 1
ATOM 769 O O . GLN A 1 97 ? -16.349 5.774 10.898 1.00 74.38 97 GLN A O 1
ATOM 774 N N . LEU A 1 98 ? -15.318 7.640 10.203 1.00 71.69 98 LEU A N 1
ATOM 775 C CA . LEU A 1 98 ? -14.468 6.948 9.235 1.00 71.69 98 LEU A CA 1
ATOM 776 C C . LEU A 1 98 ? -13.422 6.077 9.928 1.00 71.69 98 LEU A C 1
ATOM 778 O O . LEU A 1 98 ? -13.223 4.934 9.530 1.00 71.69 98 LEU A O 1
ATOM 782 N N . PHE A 1 99 ? -12.783 6.589 10.980 1.00 68.38 99 PHE A N 1
ATOM 783 C CA . PHE A 1 99 ? -11.838 5.800 11.762 1.00 68.38 99 PHE A CA 1
ATOM 784 C C . PHE A 1 99 ? -12.514 4.553 12.349 1.00 68.38 99 PHE A C 1
ATOM 786 O O . PHE A 1 99 ? -11.994 3.457 12.175 1.00 68.38 99 PHE A O 1
ATOM 793 N N . ASP A 1 100 ? -13.703 4.692 12.937 1.00 70.38 100 ASP A N 1
ATOM 794 C CA . ASP A 1 100 ? -14.471 3.572 13.490 1.00 70.38 100 ASP A CA 1
ATOM 795 C C . ASP A 1 100 ? -14.898 2.560 12.412 1.00 70.38 100 ASP A C 1
ATOM 797 O O . ASP A 1 100 ? -14.810 1.357 12.637 1.00 70.38 100 ASP A O 1
ATOM 801 N N . HIS A 1 101 ? -15.303 3.026 11.224 1.00 68.56 101 HIS A N 1
ATOM 802 C CA . HIS A 1 101 ? -15.682 2.159 10.102 1.00 68.56 101 HIS A CA 1
ATOM 803 C C . HIS A 1 101 ? -14.517 1.294 9.604 1.00 68.56 101 HIS A C 1
ATOM 805 O O . HIS A 1 101 ? -14.692 0.131 9.253 1.00 68.56 101 HIS A O 1
ATOM 811 N N . PHE A 1 102 ? -13.316 1.868 9.562 1.00 64.19 102 PHE A N 1
ATOM 812 C CA . PHE A 1 102 ? -12.146 1.224 8.978 1.00 64.19 102 PHE A CA 1
ATOM 813 C C . PHE A 1 102 ? -11.254 0.488 9.995 1.00 64.19 102 PHE A C 1
ATOM 815 O O . PHE A 1 102 ? -10.434 -0.341 9.603 1.00 64.19 102 PHE A O 1
ATOM 822 N N . GLN A 1 103 ? -11.397 0.765 11.294 1.00 61.91 103 GLN A N 1
ATOM 823 C CA . GLN A 1 103 ? -10.646 0.126 12.387 1.00 61.91 103 GLN A CA 1
ATOM 824 C C . GLN A 1 103 ? -11.384 -1.072 13.004 1.00 61.91 103 GLN A C 1
ATOM 826 O O . GLN A 1 103 ? -11.045 -1.501 14.110 1.00 61.91 103 GLN A O 1
ATOM 831 N N . ASP A 1 104 ? -12.358 -1.649 12.294 1.00 55.66 104 ASP A N 1
ATOM 832 C CA . ASP A 1 104 ? -13.300 -2.675 12.772 1.00 55.66 104 ASP A CA 1
ATOM 833 C C . ASP A 1 104 ? -12.677 -4.056 13.101 1.00 55.66 104 ASP A C 1
ATOM 835 O O . ASP A 1 104 ? -13.303 -5.105 12.992 1.00 55.66 104 ASP A O 1
ATOM 839 N N . ARG A 1 105 ? -11.419 -4.100 13.553 1.00 58.91 105 ARG A N 1
ATOM 840 C CA . ARG A 1 105 ? -10.910 -5.229 14.345 1.00 58.9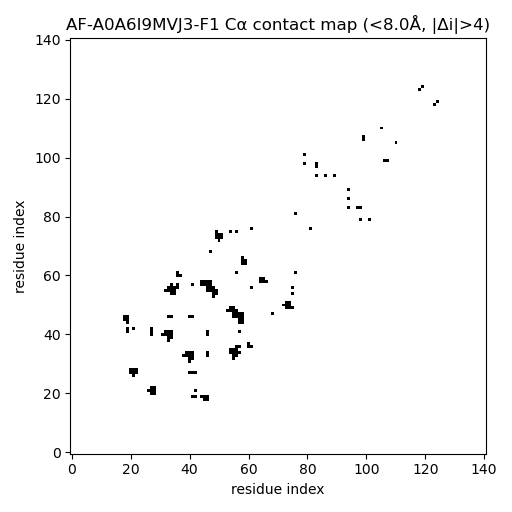1 105 ARG A CA 1
ATOM 841 C C . ARG A 1 105 ? -11.255 -5.117 15.824 1.00 58.91 105 ARG A C 1
ATOM 843 O O . ARG A 1 105 ? -11.194 -6.126 16.523 1.00 58.91 105 ARG A O 1
ATOM 850 N N . MET A 1 106 ? -11.584 -3.927 16.326 1.00 62.22 106 MET A N 1
ATOM 851 C CA . MET A 1 106 ? -11.916 -3.729 17.736 1.00 62.22 106 MET A CA 1
ATOM 852 C C . MET A 1 106 ? -13.022 -2.691 17.893 1.00 62.22 106 MET A C 1
ATOM 854 O O . MET A 1 106 ? -12.800 -1.499 17.710 1.00 62.22 106 MET A O 1
ATOM 858 N N . SER A 1 107 ? -14.204 -3.139 18.319 1.00 75.81 107 SER A N 1
ATOM 859 C CA . SER A 1 107 ? -15.299 -2.237 18.678 1.00 75.81 107 SER A CA 1
ATOM 860 C C . SER A 1 107 ? -14.852 -1.289 19.796 1.00 75.81 107 SER A C 1
ATOM 862 O O . SER A 1 107 ? -14.664 -1.705 20.944 1.00 75.81 107 SER A O 1
ATOM 864 N N . GLN A 1 108 ? -14.715 0.003 19.479 1.00 69.62 108 GLN A N 1
ATOM 865 C CA . GLN A 1 108 ? -14.395 1.051 20.455 1.00 69.62 108 GLN A CA 1
ATOM 866 C C . GLN A 1 108 ? -15.399 1.039 21.622 1.00 69.62 108 GLN A C 1
ATOM 868 O O . GLN A 1 108 ? -15.029 1.216 22.785 1.00 69.62 108 GLN A O 1
ATOM 873 N N . HIS A 1 109 ? -16.668 0.743 21.318 1.00 74.31 109 HIS A N 1
ATOM 874 C CA . HIS A 1 109 ? -17.725 0.551 22.304 1.00 74.31 109 HIS A CA 1
ATOM 875 C C . HIS A 1 109 ? -17.424 -0.618 23.254 1.00 74.31 109 HIS A C 1
ATOM 877 O O . HIS A 1 109 ? -17.504 -0.452 24.471 1.00 74.31 109 HIS A O 1
ATOM 883 N N . ALA A 1 110 ? -17.013 -1.776 22.728 1.00 79.25 110 ALA A N 1
ATOM 884 C CA . ALA A 1 110 ? -16.646 -2.931 23.546 1.00 79.25 110 ALA A CA 1
ATOM 885 C C . ALA A 1 110 ? -15.432 -2.644 24.445 1.00 79.25 110 ALA A C 1
ATOM 887 O O . ALA A 1 110 ? -15.454 -2.998 25.625 1.00 79.25 110 ALA A O 1
ATOM 888 N N . VAL A 1 111 ? -14.417 -1.942 23.925 1.00 81.56 111 VAL A N 1
ATOM 889 C CA . VAL A 1 111 ? -13.240 -1.507 24.699 1.00 81.56 111 VAL A CA 1
ATOM 890 C C . VAL A 1 111 ? -13.656 -0.568 25.834 1.00 81.56 111 VAL A C 1
ATOM 892 O O . VAL A 1 111 ? -13.259 -0.767 26.983 1.00 81.56 111 VAL A O 1
ATOM 895 N N . LYS A 1 112 ? -14.518 0.415 25.549 1.00 80.94 112 LYS A N 1
ATOM 896 C CA . LYS A 1 112 ? -15.049 1.348 26.551 1.00 80.94 112 LYS A CA 1
ATOM 897 C C . LYS A 1 112 ? -15.871 0.630 27.622 1.00 80.94 112 LYS A C 1
ATOM 899 O O . LYS A 1 112 ? -15.705 0.912 28.806 1.00 80.94 112 LYS A O 1
ATOM 904 N N . LEU A 1 113 ? -16.732 -0.312 27.235 1.00 82.94 113 LEU A N 1
ATOM 905 C CA . LEU A 1 113 ? -17.515 -1.107 28.182 1.00 82.94 113 LEU A CA 1
ATOM 906 C C . LEU A 1 113 ? -16.640 -2.021 29.038 1.00 82.94 113 LEU A C 1
ATOM 908 O O . LEU A 1 113 ? -16.947 -2.230 30.209 1.00 82.94 113 LEU A O 1
ATOM 912 N N . ASP A 1 114 ? -15.586 -2.606 28.474 1.00 82.94 114 ASP A N 1
ATOM 913 C CA . ASP A 1 114 ? -14.637 -3.415 29.236 1.00 82.94 114 ASP A CA 1
ATOM 914 C C . ASP A 1 114 ? -13.869 -2.558 30.251 1.00 82.94 114 ASP A C 1
ATOM 916 O O . ASP A 1 114 ? -13.808 -2.904 31.430 1.00 82.94 114 ASP A O 1
ATOM 920 N N . PHE A 1 115 ? -13.399 -1.380 29.834 1.00 84.44 115 PHE A N 1
ATOM 921 C CA . PHE A 1 115 ? -12.778 -0.399 30.722 1.00 84.44 115 PHE A CA 1
ATOM 922 C C . PHE A 1 115 ? -13.713 0.022 31.866 1.00 84.44 115 PHE A C 1
ATOM 924 O O . PHE A 1 115 ? -13.344 -0.095 33.034 1.00 84.44 115 PHE A O 1
ATOM 931 N N . LEU A 1 116 ? -14.947 0.440 31.561 1.00 83.75 116 LEU A N 1
ATOM 932 C CA . LEU A 1 116 ? -15.928 0.842 32.577 1.00 83.75 116 LEU A CA 1
ATOM 933 C C . LEU A 1 116 ? -16.278 -0.313 33.523 1.00 83.75 116 LEU A C 1
ATOM 935 O O . LEU A 1 116 ? -16.359 -0.110 34.733 1.00 83.75 116 LEU A O 1
ATOM 939 N N . ARG A 1 117 ? -16.421 -1.542 33.008 1.00 82.00 117 ARG A N 1
ATOM 940 C CA . ARG A 1 117 ? -16.619 -2.738 33.842 1.00 82.00 117 ARG A CA 1
ATOM 941 C C . ARG A 1 117 ? -15.437 -2.981 34.774 1.00 82.00 117 ARG A C 1
ATOM 943 O O . ARG A 1 117 ? -15.667 -3.290 35.940 1.00 82.00 117 ARG A O 1
ATOM 950 N N . ARG A 1 118 ? -14.192 -2.839 34.306 1.00 82.19 118 ARG A N 1
ATOM 951 C CA . ARG A 1 118 ? -12.994 -2.968 35.157 1.00 82.19 118 ARG A CA 1
ATOM 952 C C . ARG A 1 118 ? -12.970 -1.904 36.251 1.00 82.19 118 ARG A C 1
ATOM 954 O O . ARG A 1 118 ? -12.773 -2.252 37.412 1.00 82.19 118 ARG A O 1
ATOM 961 N N . VAL A 1 119 ? -13.241 -0.646 35.902 1.00 78.75 119 VAL A N 1
ATOM 962 C CA . VAL A 1 119 ? -13.292 0.464 36.865 1.00 78.75 119 VAL A CA 1
ATOM 963 C C . VAL A 1 119 ? -14.398 0.245 37.895 1.00 78.75 119 VAL A C 1
ATOM 965 O O . VAL A 1 119 ? -14.130 0.354 39.083 1.00 78.75 119 VAL A O 1
ATOM 968 N N . HIS A 1 120 ? -15.609 -0.140 37.488 1.00 77.25 120 HIS A N 1
ATOM 969 C CA . HIS A 1 120 ? -16.712 -0.407 38.421 1.00 77.25 120 HIS A CA 1
ATOM 970 C C . HIS A 1 120 ? -16.511 -1.680 39.258 1.00 77.25 120 HIS A C 1
ATOM 972 O O . HIS A 1 120 ? -17.062 -1.776 40.351 1.00 77.25 120 HIS A O 1
ATOM 978 N N . ARG A 1 121 ? -15.728 -2.659 38.782 1.00 74.56 121 ARG A N 1
ATOM 979 C CA . ARG A 1 121 ? -15.324 -3.831 39.581 1.00 74.56 121 ARG A CA 1
ATOM 980 C C . ARG A 1 121 ? -14.299 -3.473 40.654 1.00 74.56 121 ARG A C 1
ATOM 982 O O . ARG A 1 121 ? -14.359 -4.036 41.739 1.00 74.56 121 ARG A O 1
ATOM 989 N N . GLN A 1 122 ? -13.370 -2.566 40.357 1.00 71.44 122 GLN A N 1
ATOM 990 C CA . GLN A 1 122 ? -12.365 -2.101 41.320 1.00 71.44 122 GLN A CA 1
ATOM 991 C C . GLN A 1 122 ? -12.941 -1.054 42.286 1.00 71.44 122 GLN A C 1
ATOM 993 O O . GLN A 1 122 ? -12.662 -1.095 43.479 1.00 71.44 122 GLN A O 1
ATOM 998 N N . ASN A 1 123 ? -13.806 -0.172 41.782 1.00 65.94 123 ASN A N 1
ATOM 999 C CA . ASN A 1 123 ? -14.398 0.954 42.497 1.00 65.94 123 ASN A CA 1
ATOM 1000 C C . ASN A 1 123 ? -15.925 0.889 42.380 1.00 65.94 123 ASN A C 1
ATOM 1002 O O . ASN A 1 123 ? -16.538 1.677 41.657 1.00 65.94 123 ASN A O 1
ATOM 1006 N N . ALA A 1 124 ? -16.549 -0.079 43.055 1.00 70.44 124 ALA A N 1
ATOM 1007 C CA . ALA A 1 124 ? -18.001 -0.222 43.031 1.00 70.44 124 ALA A CA 1
ATOM 1008 C C . ALA A 1 124 ? -18.668 1.082 43.524 1.00 70.44 124 ALA A C 1
ATOM 1010 O O . ALA A 1 124 ? -18.451 1.467 44.677 1.00 70.44 124 ALA A O 1
ATOM 1011 N N . PRO A 1 125 ? -19.513 1.748 42.712 1.00 62.22 125 PRO A N 1
ATOM 1012 C CA . PRO A 1 125 ? -20.084 3.058 43.046 1.00 62.22 125 PRO A CA 1
ATOM 1013 C C . PRO A 1 125 ? -21.065 3.035 44.234 1.00 62.22 125 PRO A C 1
ATOM 1015 O O . PRO A 1 125 ? -21.576 4.076 44.624 1.00 62.22 125 PRO A O 1
ATOM 1018 N N . ASN A 1 126 ? -21.305 1.867 44.841 1.00 61.47 126 ASN A N 1
ATOM 1019 C CA . ASN A 1 126 ? -22.213 1.673 45.969 1.00 61.47 126 ASN A CA 1
ATOM 1020 C C . ASN A 1 126 ? -21.575 0.888 47.130 1.00 61.47 126 ASN A C 1
ATOM 1022 O O . ASN A 1 126 ? -22.218 0.017 47.716 1.00 61.47 126 ASN A O 1
ATOM 1026 N N . ARG A 1 127 ? -20.342 1.210 47.551 1.00 55.34 127 ARG A N 1
ATOM 1027 C CA . ARG A 1 127 ? -19.890 0.813 48.901 1.00 55.34 127 ARG A CA 1
ATOM 1028 C C . ARG A 1 127 ? -20.552 1.714 49.954 1.00 55.34 127 ARG A C 1
ATOM 1030 O O . ARG A 1 127 ? -19.891 2.502 50.621 1.00 55.34 127 ARG A O 1
ATOM 1037 N N . ARG A 1 128 ? -21.875 1.598 50.114 1.00 55.62 128 ARG A N 1
ATOM 1038 C CA . ARG A 1 128 ? -22.563 2.055 51.327 1.00 55.62 128 ARG A CA 1
ATOM 1039 C C . ARG A 1 128 ? -22.126 1.128 52.456 1.00 55.62 128 ARG A C 1
ATOM 1041 O O . ARG A 1 128 ? -22.617 0.010 52.572 1.00 55.62 128 ARG A O 1
ATOM 1048 N N . THR A 1 129 ? -21.167 1.565 53.262 1.00 53.66 129 THR A N 1
ATOM 1049 C CA . THR A 1 129 ? -20.874 0.922 54.540 1.00 53.66 129 THR A CA 1
ATOM 1050 C C . THR A 1 129 ? -22.096 1.112 55.438 1.00 53.66 129 THR A C 1
ATOM 1052 O O . THR A 1 129 ? -22.378 2.202 55.929 1.00 53.66 129 THR A O 1
ATOM 1055 N N . THR A 1 130 ? -22.882 0.057 55.637 1.00 50.78 130 THR A N 1
ATOM 1056 C CA . THR A 1 130 ? -23.872 0.029 56.712 1.00 50.78 130 THR A CA 1
ATOM 1057 C C . THR A 1 130 ? -23.106 -0.025 58.032 1.00 50.78 130 THR A C 1
ATOM 1059 O O . THR A 1 130 ? -22.690 -1.097 58.470 1.00 50.78 130 THR A O 1
ATOM 1062 N N . HIS A 1 131 ? -22.862 1.132 58.652 1.00 46.62 131 HIS A N 1
ATOM 1063 C CA . HIS A 1 131 ? -22.422 1.193 60.043 1.00 46.62 131 HIS A CA 1
ATOM 1064 C C . HIS A 1 131 ? -23.539 0.605 60.913 1.00 46.62 131 HIS A C 1
ATOM 1066 O O . HIS A 1 131 ? -24.569 1.235 61.147 1.00 46.62 131 HIS A O 1
ATOM 1072 N N . GLN A 1 132 ? -23.352 -0.633 61.362 1.00 53.03 132 GLN A N 1
ATOM 1073 C CA . GLN A 1 132 ? -24.228 -1.289 62.322 1.00 53.03 132 GLN A CA 1
ATOM 1074 C C . GLN A 1 132 ? -24.046 -0.586 63.678 1.00 53.03 132 GLN A C 1
ATOM 1076 O O . GLN A 1 132 ? -23.086 -0.834 64.405 1.00 53.03 132 GLN A O 1
ATOM 1081 N N . HIS A 1 133 ? -24.928 0.363 63.996 1.00 47.81 133 HIS A N 1
ATOM 1082 C CA . HIS A 1 133 ? -24.945 1.032 65.294 1.00 47.81 133 HIS A CA 1
ATOM 1083 C C . HIS A 1 133 ? -25.463 0.049 66.352 1.00 47.81 133 HIS A C 1
ATOM 1085 O O . HIS A 1 133 ? -26.660 -0.218 66.449 1.00 47.81 133 HIS A O 1
ATOM 1091 N N . ASN A 1 134 ? -24.545 -0.530 67.123 1.00 45.72 134 ASN A N 1
ATOM 1092 C CA . ASN A 1 134 ? -24.866 -1.455 68.201 1.00 45.72 134 ASN A CA 1
ATOM 1093 C C . ASN A 1 134 ? -25.259 -0.641 69.449 1.00 45.72 134 ASN A C 1
ATOM 1095 O O . ASN A 1 134 ? -24.394 -0.130 70.163 1.00 45.72 134 ASN A O 1
ATOM 1099 N N . LYS A 1 135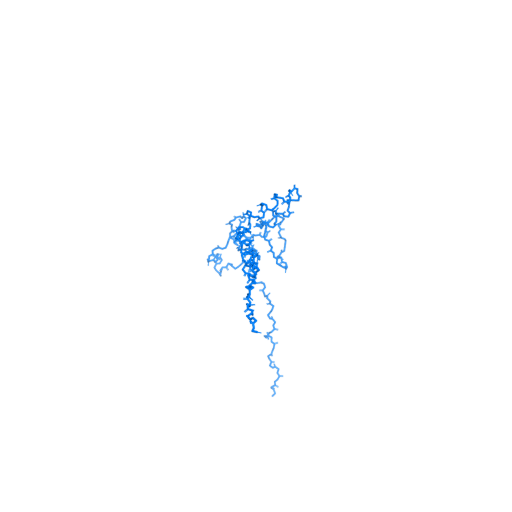 ? -26.566 -0.461 69.688 1.00 46.22 135 LYS A N 1
ATOM 1100 C CA . LYS A 1 135 ? -27.082 0.172 70.913 1.00 46.22 135 LYS A CA 1
ATOM 1101 C C . LYS A 1 135 ? -26.866 -0.781 72.092 1.00 46.22 135 LYS A C 1
ATOM 1103 O O . LYS A 1 135 ? -27.625 -1.729 72.262 1.00 46.22 135 LYS A O 1
ATOM 1108 N N . LYS A 1 136 ? -25.859 -0.519 72.930 1.00 48.72 136 LYS A N 1
ATOM 1109 C CA . LYS A 1 136 ? -25.752 -1.145 74.255 1.00 48.72 136 LYS A CA 1
ATOM 1110 C C . LYS A 1 136 ? -26.657 -0.396 75.232 1.00 48.72 136 LYS A C 1
ATOM 1112 O O . LYS A 1 136 ? -26.383 0.747 75.580 1.00 48.72 136 LYS A O 1
ATOM 1117 N N . THR A 1 137 ? -27.726 -1.046 75.677 1.00 53.88 137 THR A N 1
ATOM 1118 C CA . THR A 1 137 ? -28.508 -0.626 76.844 1.00 53.88 137 THR A CA 1
ATOM 1119 C C . THR A 1 137 ? -27.751 -1.035 78.108 1.00 53.88 137 THR A C 1
ATOM 1121 O O . THR A 1 137 ? -27.569 -2.230 78.342 1.00 53.88 137 THR A O 1
ATOM 1124 N N . PHE A 1 138 ? -27.317 -0.077 78.924 1.00 50.94 138 PHE A N 1
ATOM 1125 C CA . PHE A 1 138 ? -26.866 -0.348 80.291 1.00 50.94 138 PHE A CA 1
ATOM 1126 C C . PHE A 1 138 ? -28.068 -0.234 81.238 1.00 50.94 138 PHE A C 1
ATOM 1128 O O . PHE A 1 138 ? -28.763 0.779 81.234 1.00 50.94 138 PHE A O 1
ATOM 1135 N N . LYS A 1 139 ? -28.333 -1.291 82.016 1.00 45.22 139 LYS A N 1
ATOM 1136 C CA . LYS A 1 139 ? -29.282 -1.270 83.138 1.00 45.22 139 LYS A CA 1
ATOM 1137 C C . LYS A 1 139 ? -28.551 -0.724 84.368 1.00 45.22 139 LYS A C 1
ATOM 1139 O O . LYS A 1 139 ? -27.453 -1.187 84.663 1.00 45.22 139 LYS A O 1
ATOM 1144 N N . VAL A 1 140 ? -29.157 0.257 85.032 1.00 43.19 140 VAL A N 1
ATOM 1145 C CA . VAL A 1 140 ? -28.684 0.855 86.289 1.00 43.19 140 VAL A CA 1
ATOM 1146 C C . VAL A 1 140 ? -29.163 -0.024 87.448 1.00 43.19 140 VAL A C 1
ATOM 1148 O O . VAL A 1 140 ? -30.335 -0.405 87.466 1.00 43.19 140 VAL A O 1
ATOM 1151 N N . LEU A 1 141 ? -28.248 -0.363 88.357 1.00 45.16 141 LEU A N 1
ATOM 1152 C CA . LEU A 1 141 ? -28.520 -0.865 89.707 1.00 45.16 141 LEU A CA 1
ATOM 1153 C C . LEU A 1 141 ? -28.236 0.265 90.694 1.00 45.16 141 LEU A C 1
ATOM 1155 O O . LEU A 1 141 ? -27.238 0.982 90.451 1.00 45.16 141 LEU A O 1
#

Secondary structure (DSSP, 8-state):
------------------S----TTSPPPSSPPB-TTT--BTTSSPEEEPSSSS-EEEGGGSSSPPSS--SS----S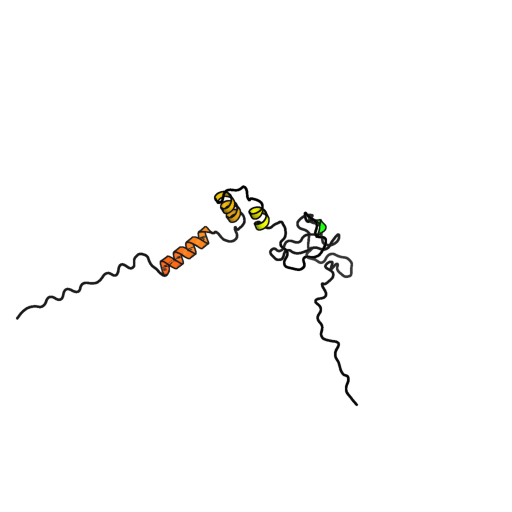-SHHHHHHH-TTS-HHHHHHHHHHH-TTS-HHHHHHHHHHHHHHHS-TT----------PPPP-

pLDDT: mean 72.13, std 16.6, range [38.41, 94.12]

InterPro domains:
  IPR001965 Zinc finger, PHD-type [SM00249] (34-80)
  IPR011011 Zinc finger, FYVE/PHD-type [SSF57903] (21-82)
  IPR019787 Zinc finger, PHD-finger [PF00628] (35-77)
  IPR019787 Zinc finger, PHD-finger [PS50016] (32-82)
  IPR042163 PHD finger protein 12 [PTHR46309] (35-135)

Mean predicted aligned error: 18.05 Å

Sequence (141 aa):
SSKRRRKEELLGKPFRRPQHELDPNGLVPLPVKVCFSCNRSCRIAPLIQCDYCPLLFHMDCLDPPLTALPAGKWMCPNHVEHLALNQRNLSLSSRCQLFDHFQDRMSQHAVKLDFLRRVHRQNAPNRRTTHQHNKKTFKVL